Protein AF-A0A544Z919-F1 (afdb_monomer)

Radius of gyration: 14.68 Å; Cα contacts (8 Å, |Δi|>4): 110; chains: 1; bounding box: 42×31×35 Å

Mean predicted aligned error: 10.36 Å

Secondary structure (DSSP, 8-state):
--HHHHHHHHHHTT-HHHHHHHHHH--HHHHHHHHHHHHHHHHHHHHHT-SSHHHHHHHHHHHHHHHHHH---HHHHHHHHT-GGG---S----HHHHHHHHHTSPP------------

Structure (mmCIF, N/CA/C/O backbone):
data_AF-A0A544Z919-F1
#
_entry.id   AF-A0A544Z919-F1
#
loop_
_atom_site.group_PDB
_atom_site.id
_atom_site.type_symbol
_atom_site.label_atom_id
_atom_site.label_alt_id
_atom_site.label_comp_id
_atom_site.label_asym_id
_atom_site.label_entity_id
_atom_site.label_seq_id
_atom_site.pdbx_PDB_ins_code
_atom_site.Cartn_x
_atom_site.Cartn_y
_atom_site.Cartn_z
_atom_site.occupancy
_atom_site.B_iso_or_equiv
_atom_site.auth_seq_id
_atom_site.auth_comp_id
_atom_site.auth_asym_id
_atom_site.auth_atom_id
_atom_site.pdbx_PDB_model_num
ATOM 1 N N . MET A 1 1 ? 12.089 9.682 10.634 1.00 64.50 1 MET A N 1
ATOM 2 C CA . MET A 1 1 ? 11.546 9.802 9.262 1.00 64.50 1 MET A CA 1
ATOM 3 C C . MET A 1 1 ? 10.057 9.494 9.305 1.00 64.50 1 MET A C 1
ATOM 5 O O . MET A 1 1 ? 9.613 8.875 10.260 1.00 64.50 1 MET A O 1
ATOM 9 N N . SER A 1 2 ? 9.272 9.994 8.349 1.00 86.94 2 SER A N 1
ATOM 10 C CA . SER A 1 2 ? 7.827 9.726 8.304 1.00 86.94 2 SER A CA 1
ATOM 11 C C . SER A 1 2 ? 7.570 8.292 7.809 1.00 86.94 2 SER A C 1
ATOM 13 O O . SER A 1 2 ? 8.170 7.927 6.795 1.00 86.94 2 SER A O 1
ATOM 15 N N . PRO A 1 3 ? 6.661 7.508 8.428 1.00 85.44 3 PRO A N 1
ATOM 16 C CA . PRO A 1 3 ? 6.274 6.175 7.945 1.00 85.44 3 PRO A CA 1
ATOM 17 C C . PRO A 1 3 ? 5.875 6.161 6.465 1.00 85.44 3 PRO A C 1
ATOM 19 O O . PRO A 1 3 ? 6.191 5.233 5.723 1.00 85.44 3 PRO A O 1
ATOM 22 N N . TRP A 1 4 ? 5.229 7.239 6.016 1.00 88.12 4 TRP A N 1
ATOM 23 C CA . TRP A 1 4 ? 4.887 7.441 4.613 1.00 88.12 4 TRP A CA 1
ATOM 24 C C . TRP A 1 4 ? 6.123 7.559 3.713 1.00 88.12 4 TRP A C 1
ATOM 26 O O . TRP A 1 4 ? 6.164 6.944 2.655 1.00 88.12 4 TRP A O 1
ATOM 36 N N . ALA A 1 5 ? 7.144 8.312 4.130 1.00 88.00 5 ALA A N 1
ATOM 37 C CA . ALA A 1 5 ? 8.349 8.521 3.326 1.00 88.00 5 ALA A CA 1
ATOM 38 C C . ALA A 1 5 ? 9.145 7.219 3.132 1.00 88.00 5 ALA A C 1
ATOM 40 O O . ALA A 1 5 ? 9.692 6.985 2.056 1.00 88.00 5 ALA A O 1
ATOM 41 N N . GLU A 1 6 ? 9.172 6.351 4.145 1.00 87.88 6 GLU A N 1
ATOM 42 C CA . GLU A 1 6 ? 9.826 5.040 4.059 1.00 87.88 6 GLU A CA 1
ATOM 43 C C . GLU A 1 6 ? 9.087 4.091 3.111 1.00 87.88 6 GLU A C 1
ATOM 45 O O . GLU A 1 6 ? 9.707 3.476 2.243 1.00 87.88 6 GLU A O 1
ATOM 50 N N . VAL A 1 7 ? 7.756 4.022 3.219 1.00 87.12 7 VAL A N 1
ATOM 51 C CA . VAL A 1 7 ? 6.926 3.226 2.301 1.00 87.12 7 VAL A CA 1
ATOM 52 C C . VAL A 1 7 ? 7.015 3.764 0.874 1.00 87.12 7 VAL A C 1
ATOM 54 O O . VAL A 1 7 ? 7.187 2.985 -0.061 1.00 87.12 7 VAL A O 1
ATOM 57 N N . LEU A 1 8 ? 6.974 5.084 0.693 1.00 87.25 8 LEU A N 1
ATOM 58 C CA . LEU A 1 8 ? 7.108 5.725 -0.613 1.00 87.25 8 LEU A CA 1
ATOM 59 C C . LEU A 1 8 ? 8.455 5.400 -1.270 1.00 87.25 8 LEU A C 1
ATOM 61 O O . LEU A 1 8 ? 8.488 5.067 -2.452 1.00 87.25 8 LEU A O 1
ATOM 65 N N . GLY A 1 9 ? 9.552 5.433 -0.507 1.00 87.06 9 GLY A N 1
ATOM 66 C CA . GLY A 1 9 ? 10.872 5.045 -1.007 1.00 87.06 9 GLY A CA 1
ATOM 67 C C . GLY A 1 9 ? 10.914 3.594 -1.494 1.00 87.06 9 GLY A C 1
ATOM 68 O O . GLY A 1 9 ? 11.510 3.309 -2.530 1.00 87.06 9 GLY A O 1
ATOM 69 N N . ARG A 1 10 ? 10.226 2.676 -0.803 1.00 87.00 10 ARG A N 1
ATOM 70 C CA . ARG A 1 10 ? 10.135 1.261 -1.210 1.00 87.00 10 ARG A CA 1
ATOM 71 C C . ARG A 1 10 ? 9.232 1.045 -2.419 1.00 87.00 10 ARG A C 1
ATOM 73 O O . ARG A 1 10 ? 9.572 0.236 -3.279 1.00 87.00 10 ARG A O 1
ATOM 80 N N . ILE A 1 11 ? 8.141 1.802 -2.528 1.00 85.88 11 ILE A N 1
ATOM 81 C CA . ILE A 1 11 ? 7.282 1.800 -3.719 1.00 85.88 11 ILE A CA 1
ATOM 82 C C . ILE A 1 11 ? 8.078 2.259 -4.945 1.00 85.88 11 ILE A C 1
ATOM 84 O O . ILE A 1 11 ? 8.094 1.558 -5.953 1.00 85.88 11 ILE A O 1
ATOM 88 N N . GLN A 1 12 ? 8.811 3.370 -4.833 1.00 85.94 12 GLN A N 1
ATOM 89 C CA . GLN A 1 12 ? 9.651 3.899 -5.914 1.00 85.94 12 GLN A CA 1
ATOM 90 C C . GLN A 1 12 ? 10.818 2.964 -6.264 1.00 85.94 12 GLN A C 1
ATOM 92 O O . GLN A 1 12 ? 11.187 2.841 -7.430 1.00 85.94 12 GLN A O 1
ATOM 97 N N . ALA A 1 13 ? 11.366 2.257 -5.272 1.00 85.94 13 ALA A N 1
ATOM 98 C CA . ALA A 1 13 ? 12.367 1.210 -5.474 1.00 85.94 13 ALA A CA 1
ATOM 99 C C . ALA A 1 13 ? 11.788 -0.104 -6.034 1.00 85.94 13 ALA A C 1
ATOM 101 O O . ALA A 1 13 ? 12.552 -1.029 -6.299 1.00 85.94 13 ALA A O 1
ATOM 102 N N . ARG A 1 14 ? 10.461 -0.195 -6.227 1.00 84.62 14 ARG A N 1
ATOM 103 C CA . ARG A 1 14 ? 9.743 -1.387 -6.722 1.00 84.62 14 ARG A CA 1
ATOM 104 C C . ARG A 1 14 ? 9.892 -2.603 -5.793 1.00 84.62 14 ARG A C 1
ATOM 106 O O . ARG A 1 14 ? 9.764 -3.748 -6.218 1.00 84.62 14 ARG A O 1
ATOM 113 N N . ASP A 1 15 ? 10.125 -2.352 -4.506 1.00 83.69 15 ASP A N 1
ATOM 114 C CA . ASP A 1 15 ? 10.391 -3.365 -3.486 1.00 83.69 15 ASP A CA 1
ATOM 115 C C . ASP A 1 15 ? 9.104 -3.745 -2.737 1.00 83.69 15 ASP A C 1
ATOM 117 O O . ASP A 1 15 ? 8.780 -3.222 -1.663 1.00 83.69 15 ASP A O 1
ATOM 121 N N . ALA A 1 16 ? 8.327 -4.656 -3.327 1.00 81.31 16 ALA A N 1
ATOM 122 C CA . ALA A 1 16 ? 7.077 -5.130 -2.733 1.00 81.31 16 ALA A CA 1
ATOM 123 C C . ALA A 1 16 ? 7.296 -5.942 -1.440 1.00 81.31 16 ALA A C 1
ATOM 125 O O . ALA A 1 16 ? 6.483 -5.845 -0.519 1.00 81.31 16 ALA A O 1
ATOM 126 N N . ASP A 1 17 ? 8.392 -6.699 -1.342 1.00 79.25 17 ASP A N 1
ATOM 127 C CA . ASP A 1 17 ? 8.735 -7.493 -0.156 1.00 79.25 17 ASP A CA 1
ATOM 128 C C . ASP A 1 17 ? 9.137 -6.610 1.022 1.00 79.25 17 ASP A C 1
ATOM 130 O O . ASP A 1 17 ? 8.641 -6.773 2.140 1.00 79.25 17 ASP A O 1
ATOM 134 N N . GLY A 1 18 ? 10.006 -5.631 0.778 1.00 81.69 18 GLY A N 1
ATOM 135 C CA . GLY A 1 18 ? 10.382 -4.650 1.783 1.00 81.69 18 GLY A CA 1
ATOM 136 C C . GLY A 1 18 ? 9.213 -3.759 2.182 1.00 81.69 18 GLY A C 1
ATOM 137 O O . GLY A 1 18 ? 9.123 -3.393 3.353 1.00 81.69 18 GLY A O 1
ATOM 138 N N . THR A 1 19 ? 8.287 -3.468 1.261 1.00 84.25 19 THR A N 1
ATOM 139 C CA . THR A 1 19 ? 7.024 -2.794 1.595 1.00 84.25 19 THR A CA 1
ATOM 140 C C . THR A 1 19 ? 6.189 -3.656 2.541 1.00 84.25 19 THR A C 1
ATOM 142 O O . THR A 1 19 ? 5.765 -3.150 3.575 1.00 84.25 19 THR A O 1
ATOM 145 N N . ALA A 1 20 ? 6.011 -4.953 2.252 1.00 82.12 20 ALA A N 1
ATOM 146 C CA . ALA A 1 20 ? 5.249 -5.879 3.098 1.00 82.12 20 ALA A CA 1
ATOM 147 C C . ALA A 1 20 ? 5.830 -5.975 4.517 1.00 82.12 20 ALA A C 1
ATOM 149 O O . ALA A 1 20 ? 5.105 -5.820 5.499 1.00 82.12 20 ALA A O 1
ATOM 150 N N . ARG A 1 21 ? 7.150 -6.168 4.631 1.00 83.31 21 ARG A N 1
ATOM 151 C CA . ARG A 1 21 ? 7.842 -6.239 5.927 1.00 83.31 21 ARG A CA 1
ATOM 152 C C . ARG A 1 21 ? 7.664 -4.952 6.729 1.00 83.31 21 ARG A C 1
ATOM 154 O O . ARG A 1 21 ? 7.341 -5.008 7.913 1.00 83.31 21 ARG A O 1
ATOM 161 N N . LEU A 1 22 ? 7.806 -3.800 6.075 1.00 85.19 22 LEU A N 1
ATOM 162 C CA . LEU A 1 22 ? 7.672 -2.504 6.730 1.00 85.19 22 LEU A CA 1
ATOM 163 C C . LEU A 1 22 ? 6.245 -2.283 7.248 1.00 85.19 22 LEU A C 1
ATOM 165 O O . LEU A 1 22 ? 6.058 -1.990 8.425 1.00 85.19 22 LEU A O 1
ATOM 169 N N . VAL A 1 23 ? 5.221 -2.501 6.416 1.00 83.25 23 VAL A N 1
ATOM 170 C CA . VAL A 1 23 ? 3.821 -2.271 6.823 1.00 83.25 23 VAL A CA 1
ATOM 171 C C . VAL A 1 23 ? 3.338 -3.232 7.913 1.00 83.25 23 VAL A C 1
ATOM 173 O O . VAL A 1 23 ? 2.470 -2.855 8.702 1.00 83.25 23 VAL A O 1
ATOM 176 N N . THR A 1 24 ? 3.916 -4.437 8.011 1.00 81.00 24 THR A N 1
ATOM 177 C CA . THR A 1 24 ? 3.633 -5.367 9.121 1.00 81.00 24 THR A CA 1
ATOM 178 C C . THR A 1 24 ? 4.219 -4.919 10.460 1.00 81.00 24 THR A C 1
ATOM 180 O O . THR A 1 24 ? 3.683 -5.284 11.501 1.00 81.00 24 THR A O 1
ATOM 183 N N . GLN A 1 25 ? 5.281 -4.111 10.447 1.00 85.12 25 GLN A N 1
ATOM 184 C CA . GLN A 1 25 ? 5.945 -3.610 11.656 1.00 85.12 25 GLN A CA 1
ATOM 185 C C . GLN A 1 25 ? 5.377 -2.271 12.143 1.00 85.12 25 GLN A C 1
ATOM 187 O O . GLN A 1 25 ? 5.652 -1.860 13.268 1.00 85.12 25 GLN A O 1
ATOM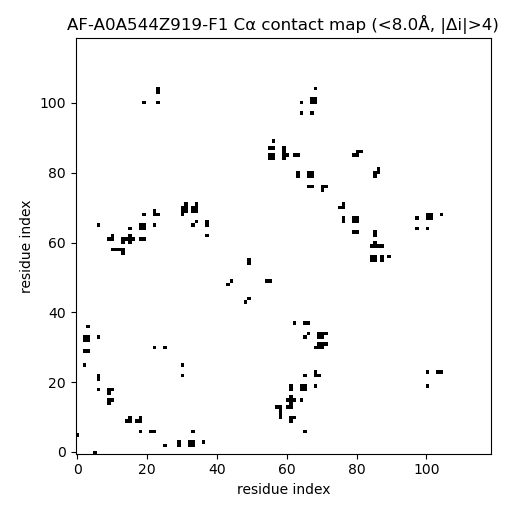 192 N N . LEU A 1 26 ? 4.578 -1.588 11.317 1.00 84.25 26 LEU A N 1
ATOM 193 C CA . LEU A 1 26 ? 3.970 -0.313 11.682 1.00 84.25 26 LEU A CA 1
ATOM 194 C C . LEU A 1 26 ? 2.874 -0.474 12.735 1.00 84.25 26 LEU A C 1
ATOM 196 O O . LEU A 1 26 ? 2.141 -1.464 12.784 1.00 84.25 26 LEU A O 1
ATOM 200 N N . ASP A 1 27 ? 2.712 0.560 13.549 1.00 82.75 27 ASP A N 1
ATOM 201 C CA . ASP A 1 27 ? 1.594 0.685 14.471 1.00 82.75 27 ASP A CA 1
ATOM 202 C C . ASP A 1 27 ? 0.315 1.161 13.748 1.00 82.75 27 ASP A C 1
ATOM 204 O O . ASP A 1 27 ? 0.266 1.384 12.532 1.00 82.75 27 ASP A O 1
ATOM 208 N N . ALA A 1 28 ? -0.783 1.284 14.497 1.00 81.00 28 ALA A N 1
ATOM 209 C CA . ALA A 1 28 ? -2.055 1.725 13.929 1.00 81.00 28 ALA A CA 1
ATOM 210 C C . ALA A 1 28 ? -2.002 3.170 13.396 1.00 81.00 28 ALA A C 1
ATOM 212 O O . ALA A 1 28 ? -2.699 3.480 12.427 1.00 81.00 28 ALA A O 1
ATOM 213 N N . ALA A 1 29 ? -1.185 4.037 14.002 1.00 83.44 29 ALA A N 1
ATOM 214 C CA . ALA A 1 29 ? -1.029 5.427 13.586 1.00 83.44 29 ALA A CA 1
ATOM 215 C C . ALA A 1 29 ? -0.292 5.525 12.242 1.00 83.44 29 ALA A C 1
ATOM 217 O O . ALA A 1 29 ? -0.798 6.159 11.313 1.00 83.44 29 ALA A O 1
ATOM 218 N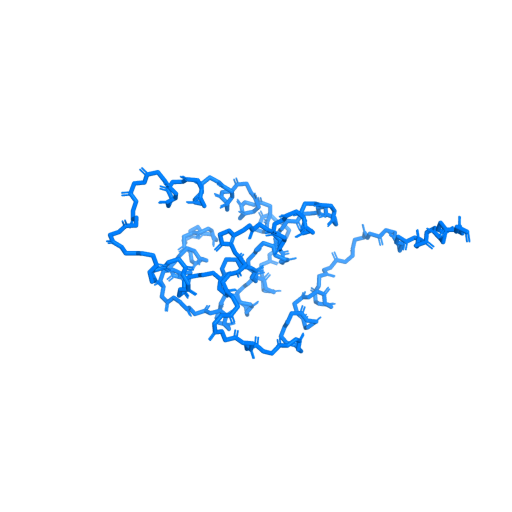 N . GLY A 1 30 ? 0.826 4.813 12.091 1.00 82.56 30 GLY A N 1
ATOM 219 C CA . GLY A 1 30 ? 1.595 4.735 10.852 1.00 82.56 30 GLY A CA 1
ATOM 220 C C . GLY A 1 30 ? 0.786 4.138 9.702 1.00 82.56 30 GLY A C 1
ATOM 221 O O . GLY A 1 30 ? 0.785 4.683 8.598 1.00 82.56 30 GLY A O 1
ATOM 222 N N . ARG A 1 31 ? 0.001 3.080 9.959 1.00 84.25 31 ARG A N 1
ATOM 223 C CA . ARG A 1 31 ? -0.911 2.516 8.947 1.00 84.25 31 ARG A CA 1
ATOM 224 C C . ARG A 1 31 ? -1.979 3.511 8.493 1.00 84.25 31 ARG A C 1
ATOM 226 O O . ARG A 1 31 ? -2.230 3.614 7.295 1.00 84.25 31 ARG A O 1
ATOM 233 N N . ARG A 1 32 ? -2.592 4.258 9.420 1.00 84.12 32 ARG A N 1
ATOM 234 C CA . ARG A 1 32 ? -3.589 5.291 9.079 1.00 84.12 32 ARG A CA 1
ATOM 235 C C . ARG A 1 32 ? -2.981 6.418 8.261 1.00 84.12 32 ARG A C 1
ATOM 237 O O . ARG A 1 32 ? -3.602 6.863 7.305 1.00 84.12 32 ARG A O 1
ATOM 244 N N . GLN A 1 33 ? -1.771 6.844 8.609 1.00 88.06 33 GLN A N 1
ATOM 245 C CA . GLN A 1 33 ? -1.066 7.866 7.850 1.00 88.06 33 GLN A CA 1
ATOM 246 C C . GLN A 1 33 ? -0.843 7.419 6.399 1.00 88.06 33 GLN A C 1
ATOM 248 O O . GLN A 1 33 ? -1.168 8.156 5.474 1.00 88.06 33 GLN A O 1
ATOM 253 N N . ILE A 1 34 ? -0.373 6.186 6.189 1.00 87.50 34 ILE A N 1
ATOM 254 C CA . ILE A 1 34 ? -0.209 5.633 4.839 1.00 87.50 34 ILE A CA 1
ATOM 255 C C . ILE A 1 34 ? -1.553 5.561 4.115 1.00 87.50 34 ILE A C 1
ATOM 257 O O . ILE A 1 34 ? -1.636 5.965 2.963 1.00 87.50 34 ILE A O 1
ATOM 261 N N . ALA A 1 35 ? -2.613 5.096 4.780 1.00 86.94 35 ALA A N 1
ATOM 262 C CA . ALA A 1 35 ? -3.943 4.994 4.181 1.00 86.94 35 ALA A CA 1
ATOM 263 C C . ALA A 1 35 ? -4.482 6.338 3.657 1.00 86.94 35 ALA A C 1
ATOM 265 O O . ALA A 1 35 ? -5.201 6.350 2.660 1.00 86.94 35 ALA A O 1
ATOM 266 N N . THR A 1 36 ? -4.127 7.450 4.306 1.00 89.00 36 THR A N 1
ATOM 267 C CA . THR A 1 36 ? -4.500 8.807 3.881 1.00 89.00 36 THR A CA 1
ATOM 268 C C . THR A 1 36 ? -3.714 9.266 2.651 1.00 89.00 36 THR A C 1
ATOM 270 O O . THR A 1 36 ? -4.293 9.841 1.732 1.00 89.00 36 THR A O 1
ATOM 273 N N . GLU A 1 37 ? -2.409 8.999 2.609 1.00 88.81 37 GLU A N 1
ATOM 274 C CA . GLU A 1 37 ? -1.506 9.515 1.568 1.00 88.81 37 GLU A CA 1
ATOM 275 C C . GLU A 1 37 ? -1.513 8.666 0.281 1.00 88.81 37 GLU A C 1
ATOM 277 O O . GLU A 1 37 ? -1.386 9.184 -0.833 1.00 88.81 37 GLU A O 1
ATOM 282 N N . LEU A 1 38 ? -1.709 7.350 0.416 1.00 88.31 38 LEU A N 1
ATOM 283 C CA . LEU A 1 38 ? -1.600 6.371 -0.671 1.00 88.31 38 LEU A CA 1
ATOM 284 C C . LEU A 1 38 ? -2.505 6.684 -1.885 1.00 88.31 38 LEU A C 1
ATOM 286 O O . LEU A 1 38 ? -2.011 6.627 -3.018 1.00 88.31 38 LEU A O 1
ATO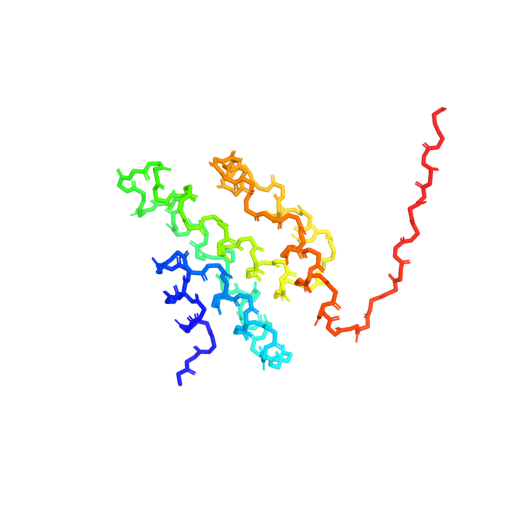M 290 N N . PRO A 1 39 ? -3.795 7.053 -1.719 1.00 85.88 39 PRO A N 1
ATOM 291 C CA . PRO A 1 39 ? -4.655 7.388 -2.854 1.00 85.88 39 PRO A CA 1
ATOM 292 C C . PRO A 1 39 ? -4.233 8.683 -3.555 1.00 85.88 39 PRO A C 1
ATOM 294 O O . PRO A 1 39 ? -4.317 8.777 -4.782 1.00 85.88 39 PRO A O 1
ATOM 297 N N . GLY A 1 40 ? -3.748 9.665 -2.787 1.00 88.00 40 GLY A N 1
ATOM 298 C CA . GLY A 1 40 ? -3.231 10.926 -3.316 1.00 88.00 40 GLY A CA 1
ATOM 299 C C . GLY A 1 40 ? -2.005 10.700 -4.194 1.00 88.00 40 GLY A C 1
ATOM 300 O O . GLY A 1 40 ? -1.937 11.225 -5.306 1.00 88.00 40 GLY A O 1
ATOM 301 N N . TYR A 1 41 ? -1.089 9.837 -3.752 1.00 86.12 41 TYR A N 1
ATOM 302 C CA . TYR A 1 41 ? 0.083 9.460 -4.536 1.00 86.12 41 TYR A CA 1
ATOM 303 C C . TYR A 1 41 ? -0.279 8.742 -5.840 1.00 86.12 41 TYR A C 1
ATOM 305 O O . TYR A 1 41 ? 0.210 9.124 -6.904 1.00 86.12 41 TYR A O 1
ATOM 313 N N . LEU A 1 42 ? -1.203 7.773 -5.801 1.00 84.69 42 LEU A N 1
ATOM 314 C CA . LEU A 1 42 ? -1.697 7.117 -7.018 1.00 84.69 42 LEU A CA 1
ATOM 315 C C . LEU A 1 42 ? -2.288 8.137 -8.004 1.00 84.69 42 LEU A C 1
ATOM 317 O O . LEU A 1 42 ? -2.065 8.046 -9.212 1.00 84.69 42 LEU A O 1
ATOM 321 N N . GLN A 1 43 ? -3.020 9.138 -7.510 1.00 83.75 43 GLN A N 1
ATOM 322 C CA . GLN A 1 43 ? -3.586 10.183 -8.359 1.00 83.75 43 GLN A CA 1
ATOM 323 C C . GLN A 1 43 ? -2.528 11.143 -8.924 1.00 83.75 43 GLN A C 1
ATOM 325 O O . GLN A 1 43 ? -2.642 11.545 -10.083 1.00 83.75 43 GLN A O 1
ATOM 330 N N . GLN A 1 44 ? -1.495 11.486 -8.153 1.00 81.88 44 GLN A N 1
ATOM 331 C CA . GLN A 1 44 ? -0.359 12.280 -8.633 1.00 81.88 44 GLN A CA 1
ATOM 332 C C . GLN A 1 44 ? 0.413 11.548 -9.726 1.00 81.88 44 GLN A C 1
ATOM 334 O O . GLN A 1 44 ? 0.682 12.134 -10.776 1.00 81.88 44 GLN A O 1
ATOM 339 N N . LEU A 1 45 ? 0.688 10.256 -9.522 1.00 76.94 45 LEU A N 1
ATOM 340 C CA . LEU A 1 45 ? 1.305 9.411 -10.537 1.00 76.94 45 LEU A CA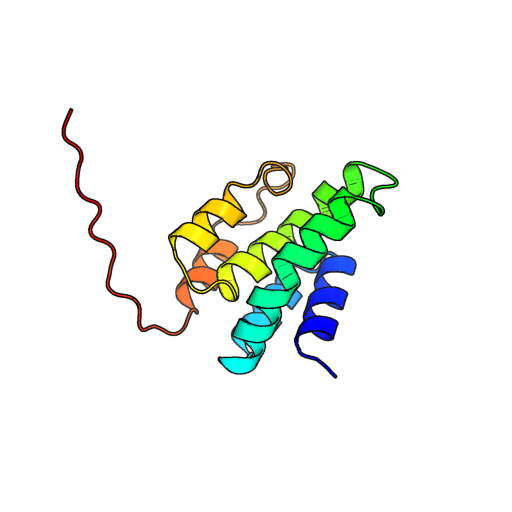 1
A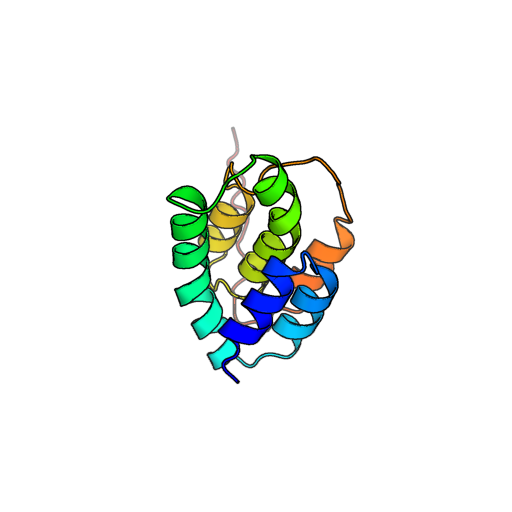TOM 341 C C . LEU A 1 45 ? 0.499 9.491 -11.835 1.00 76.94 45 LEU A C 1
ATOM 343 O O . LEU A 1 45 ? 1.038 9.908 -12.857 1.00 76.94 45 LEU A O 1
ATOM 347 N N . ARG A 1 46 ? -0.817 9.221 -11.778 1.00 75.31 46 ARG A N 1
ATOM 348 C CA . ARG A 1 46 ? -1.758 9.320 -12.918 1.00 75.31 46 ARG A CA 1
ATOM 349 C C . ARG A 1 46 ? -1.734 10.658 -13.657 1.00 75.31 46 ARG A C 1
ATOM 351 O O . ARG A 1 46 ? -2.036 10.665 -14.845 1.00 75.31 46 ARG A O 1
ATOM 358 N N . ARG A 1 47 ? -1.429 11.767 -12.981 1.00 75.12 47 ARG A N 1
ATOM 359 C CA . ARG A 1 47 ? -1.532 13.120 -13.549 1.00 75.12 47 ARG A CA 1
ATOM 360 C C . ARG A 1 47 ? -0.237 13.681 -14.121 1.00 75.12 47 ARG A C 1
ATOM 362 O O . ARG A 1 47 ? -0.333 14.589 -14.936 1.00 75.12 47 ARG A O 1
ATOM 369 N N . GLY A 1 48 ? 0.937 13.211 -13.703 1.00 63.47 48 GLY A N 1
ATOM 370 C CA . GLY A 1 48 ? 2.157 13.956 -14.033 1.00 63.47 48 GLY A CA 1
ATOM 371 C C . GLY A 1 48 ? 3.476 13.202 -14.054 1.00 63.47 48 GLY A C 1
ATOM 372 O O . GLY A 1 48 ? 4.487 13.851 -14.289 1.00 63.47 48 GLY A O 1
ATOM 373 N N . ARG A 1 49 ? 3.516 11.885 -13.803 1.00 54.75 49 ARG A N 1
ATOM 374 C CA . ARG A 1 49 ? 4.806 11.183 -13.639 1.00 54.75 49 ARG A CA 1
ATOM 375 C C . ARG A 1 49 ? 5.048 9.976 -14.543 1.00 54.75 49 ARG A C 1
ATOM 377 O O . ARG A 1 49 ? 6.134 9.414 -14.495 1.00 54.75 49 ARG A O 1
ATOM 384 N N . TRP A 1 50 ? 4.080 9.565 -15.358 1.00 62.19 50 TRP A N 1
ATOM 385 C CA . TRP A 1 50 ? 4.293 8.462 -16.297 1.00 62.19 50 TRP A CA 1
ATOM 386 C C . TRP A 1 50 ? 5.017 8.969 -17.545 1.00 62.19 50 TRP A C 1
ATOM 388 O O . TRP A 1 50 ? 4.369 9.377 -18.505 1.00 62.19 50 TRP A O 1
ATOM 398 N N . GLU A 1 51 ? 6.348 8.912 -17.563 1.00 53.47 51 GLU A N 1
ATOM 399 C CA . GLU A 1 51 ? 7.090 8.991 -18.831 1.00 53.47 51 GLU A CA 1
ATOM 400 C C . GLU A 1 51 ? 6.849 7.720 -19.673 1.00 53.47 51 GLU A C 1
ATOM 402 O O . GLU A 1 51 ? 6.887 7.765 -20.902 1.00 53.47 51 GLU A O 1
ATOM 407 N N . SER A 1 52 ? 6.505 6.589 -19.032 1.00 57.75 52 SER A N 1
ATOM 408 C CA . SER A 1 52 ? 6.125 5.344 -19.706 1.00 57.75 52 SER A CA 1
ATOM 409 C C . SER A 1 52 ? 5.055 4.536 -18.946 1.00 57.75 52 SER A C 1
ATOM 411 O O . SER A 1 52 ? 5.135 4.388 -17.726 1.00 57.75 52 SER A O 1
ATOM 413 N N . PRO A 1 53 ? 4.106 3.870 -19.642 1.00 59.22 53 PRO A N 1
ATOM 414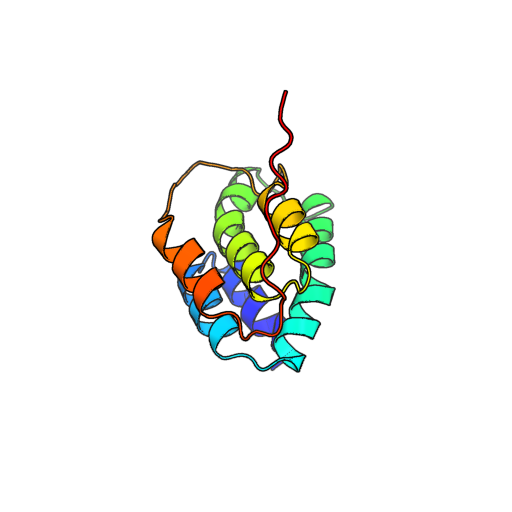 C CA . PRO A 1 53 ? 3.204 2.869 -19.048 1.00 59.22 53 PRO A CA 1
ATOM 415 C C . PRO A 1 53 ? 3.914 1.708 -18.316 1.00 59.22 53 PRO A C 1
ATOM 417 O O . PRO A 1 53 ? 3.289 0.968 -17.548 1.00 59.22 53 PRO A O 1
ATOM 420 N N . ARG A 1 54 ? 5.222 1.516 -18.551 1.00 62.75 54 ARG A N 1
ATOM 421 C CA . ARG A 1 54 ? 6.037 0.499 -17.868 1.00 62.75 54 ARG A CA 1
ATOM 422 C C . ARG A 1 54 ? 6.286 0.816 -16.396 1.00 62.75 54 ARG A C 1
ATOM 424 O O . ARG A 1 54 ? 6.355 -0.124 -15.609 1.00 62.75 54 ARG A O 1
ATOM 431 N N . ASP A 1 55 ? 6.349 2.087 -16.010 1.00 66.25 55 ASP A N 1
ATOM 432 C CA . ASP A 1 55 ? 6.609 2.452 -14.614 1.00 66.25 55 ASP A CA 1
ATOM 433 C C . ASP A 1 55 ? 5.424 2.064 -13.716 1.00 66.25 55 ASP A C 1
ATOM 435 O O . ASP A 1 55 ? 5.616 1.612 -12.589 1.00 66.25 55 ASP A O 1
ATOM 439 N N . LEU A 1 56 ? 4.195 2.104 -14.253 1.00 69.94 56 LEU A N 1
ATOM 440 C CA . LEU A 1 56 ? 2.972 1.746 -13.510 1.00 69.94 56 LEU A CA 1
ATOM 441 C C . LEU A 1 56 ? 2.956 0.268 -13.220 1.00 69.94 56 LEU A C 1
ATOM 443 O O . LEU A 1 56 ? 2.643 -0.177 -12.122 1.00 69.94 56 LEU A O 1
ATOM 447 N N . THR A 1 57 ? 3.348 -0.480 -14.238 1.00 70.56 57 THR A N 1
ATOM 448 C CA . THR A 1 57 ? 3.461 -1.924 -14.169 1.00 70.56 57 THR A CA 1
ATOM 449 C C . THR A 1 57 ? 4.477 -2.344 -13.107 1.00 70.56 57 THR A C 1
ATOM 451 O O . THR A 1 57 ? 4.258 -3.340 -12.424 1.00 70.56 57 THR A O 1
ATOM 454 N N . ALA A 1 58 ? 5.563 -1.581 -12.954 1.00 75.94 58 ALA A N 1
ATOM 455 C CA . ALA A 1 58 ? 6.660 -1.908 -12.053 1.00 75.94 58 ALA A CA 1
ATOM 456 C C . ALA A 1 58 ? 6.388 -1.518 -10.588 1.00 75.94 58 ALA A C 1
ATOM 458 O O . ALA A 1 58 ? 6.774 -2.258 -9.688 1.00 75.94 58 ALA A O 1
ATOM 459 N N . GLU A 1 59 ? 5.709 -0.396 -10.333 1.00 81.25 59 GLU A N 1
ATOM 460 C CA . GLU A 1 59 ? 5.370 0.052 -8.969 1.00 81.25 59 GLU A CA 1
ATOM 461 C C . GLU A 1 59 ? 4.064 -0.572 -8.434 1.00 81.25 59 GLU A C 1
ATOM 463 O O . GLU A 1 59 ? 3.844 -0.636 -7.219 1.00 81.25 59 GLU A O 1
ATOM 468 N N . ALA A 1 60 ? 3.199 -1.084 -9.321 1.00 81.31 60 ALA A N 1
ATOM 469 C CA . ALA A 1 60 ? 1.907 -1.672 -8.961 1.00 81.31 60 ALA A CA 1
ATOM 470 C C . ALA A 1 60 ? 1.975 -2.768 -7.875 1.00 81.31 60 ALA A C 1
ATOM 472 O O . ALA A 1 60 ? 1.114 -2.753 -6.993 1.00 81.31 60 ALA A O 1
ATOM 473 N N . PRO A 1 61 ? 2.943 -3.710 -7.864 1.00 82.56 61 PRO A N 1
ATOM 474 C CA . PRO A 1 61 ? 3.035 -4.718 -6.806 1.00 82.56 61 PRO A CA 1
ATOM 475 C C . PRO A 1 61 ? 3.210 -4.111 -5.406 1.00 82.56 61 PRO A C 1
ATOM 477 O O . PRO A 1 61 ? 2.487 -4.487 -4.483 1.00 82.56 61 PRO A O 1
ATOM 480 N N . ALA A 1 62 ? 4.100 -3.127 -5.253 1.00 84.62 62 ALA A N 1
ATOM 481 C CA . ALA A 1 62 ? 4.328 -2.457 -3.973 1.00 84.62 62 ALA A CA 1
ATOM 482 C C . ALA A 1 62 ? 3.111 -1.614 -3.545 1.00 84.62 62 ALA A C 1
ATOM 484 O O . ALA A 1 62 ? 2.697 -1.664 -2.385 1.00 84.62 62 ALA A O 1
ATOM 485 N N . LEU A 1 63 ? 2.462 -0.921 -4.492 1.00 85.69 63 LEU A N 1
ATOM 486 C CA . LEU A 1 63 ? 1.221 -0.174 -4.243 1.00 85.69 63 LEU A CA 1
ATOM 487 C C . LEU A 1 63 ? 0.061 -1.076 -3.796 1.00 85.69 63 LEU A C 1
ATOM 489 O O . LEU A 1 63 ? -0.715 -0.697 -2.915 1.00 85.69 63 LEU A O 1
ATOM 493 N N . ARG A 1 64 ? -0.070 -2.281 -4.366 1.00 85.00 64 ARG A N 1
ATOM 494 C CA . ARG A 1 64 ? -1.080 -3.266 -3.939 1.00 85.00 64 ARG A CA 1
ATOM 495 C C . ARG A 1 64 ? -0.848 -3.717 -2.502 1.00 85.00 64 ARG A C 1
ATOM 497 O O . ARG A 1 64 ? -1.795 -3.716 -1.722 1.00 85.00 64 ARG A O 1
ATOM 504 N N . VAL A 1 65 ? 0.393 -4.065 -2.155 1.00 86.06 65 VAL A N 1
ATOM 505 C CA . VAL A 1 65 ? 0.769 -4.501 -0.799 1.00 86.06 65 VAL A CA 1
ATOM 506 C C . VAL A 1 65 ? 0.483 -3.405 0.226 1.00 86.06 65 VAL A C 1
ATOM 508 O O . VAL A 1 65 ? -0.174 -3.666 1.233 1.00 86.06 65 VAL A O 1
ATOM 511 N N . ALA A 1 66 ? 0.906 -2.170 -0.052 1.00 87.25 66 ALA A N 1
ATOM 512 C CA . ALA A 1 66 ? 0.669 -1.044 0.844 1.00 87.25 66 ALA A CA 1
ATOM 513 C C . ALA A 1 66 ? -0.834 -0.775 1.047 1.00 87.25 66 ALA A C 1
ATOM 515 O O . ALA A 1 66 ? -1.285 -0.605 2.178 1.00 87.25 66 ALA A O 1
ATOM 516 N N . GLY A 1 67 ? -1.638 -0.812 -0.021 1.00 85.88 67 GLY A N 1
ATOM 517 C CA . GLY A 1 67 ? -3.089 -0.637 0.091 1.00 85.88 67 GLY A CA 1
ATOM 518 C C . GLY A 1 67 ? -3.785 -1.774 0.837 1.00 85.88 67 GLY A C 1
ATOM 519 O O . GLY A 1 67 ? -4.645 -1.515 1.676 1.00 85.88 67 GLY A O 1
ATOM 520 N N . ALA A 1 68 ? -3.389 -3.026 0.596 1.00 86.19 68 ALA A N 1
ATOM 521 C CA . ALA A 1 68 ? -3.950 -4.183 1.292 1.00 86.19 68 ALA A CA 1
ATOM 522 C C . ALA A 1 68 ? -3.655 -4.166 2.802 1.00 86.19 68 ALA A C 1
ATOM 524 O O . ALA A 1 68 ? -4.512 -4.546 3.600 1.00 86.19 68 ALA A O 1
ATOM 525 N N . ALA A 1 69 ? -2.465 -3.704 3.192 1.00 84.62 69 ALA A N 1
ATOM 526 C CA . ALA A 1 69 ? -2.046 -3.654 4.589 1.00 84.62 69 ALA A CA 1
ATOM 527 C C . ALA A 1 69 ? -2.576 -2.427 5.350 1.00 84.62 69 ALA A C 1
ATOM 529 O O . ALA A 1 69 ? -2.897 -2.531 6.537 1.00 84.62 69 ALA A O 1
ATOM 530 N N . CYS A 1 70 ? -2.641 -1.260 4.700 1.00 86.19 70 CYS A N 1
ATOM 531 C CA . CYS A 1 70 ? -2.858 0.015 5.389 1.00 86.19 70 CYS A CA 1
ATOM 532 C C . CYS A 1 70 ? -4.294 0.542 5.302 1.00 86.19 70 CYS A C 1
ATOM 534 O O . CYS A 1 70 ? -4.751 1.169 6.258 1.00 86.19 70 CYS A O 1
ATOM 536 N N . LEU A 1 71 ? -5.031 0.282 4.214 1.00 85.88 71 LEU A N 1
ATOM 537 C CA . LEU A 1 71 ? -6.444 0.679 4.132 1.00 85.88 71 LEU A CA 1
ATOM 538 C C . LEU A 1 71 ? -7.242 -0.059 5.206 1.00 85.88 71 LEU A C 1
ATOM 540 O O . LEU A 1 71 ? -6.898 -1.181 5.555 1.00 85.88 71 LEU A O 1
ATOM 544 N N . THR A 1 72 ? -8.297 0.548 5.752 1.00 79.12 72 THR A N 1
ATOM 545 C CA . THR A 1 72 ? -9.055 0.019 6.906 1.00 79.12 72 THR A CA 1
ATOM 546 C C . THR A 1 72 ? -10.331 -0.729 6.506 1.00 79.12 72 THR A C 1
ATOM 548 O O . THR A 1 72 ? -10.673 -1.731 7.132 1.00 79.12 72 THR A O 1
ATOM 551 N N . GLY A 1 73 ? -11.004 -0.345 5.420 1.00 80.25 73 GLY A N 1
ATOM 552 C CA . GLY A 1 73 ? -12.240 -1.001 4.971 1.00 80.25 73 GLY A CA 1
ATOM 553 C C . GLY A 1 73 ? -12.010 -2.149 3.985 1.00 80.25 73 GLY A C 1
ATOM 554 O O . GLY A 1 73 ? -11.271 -1.989 3.019 1.00 80.25 73 GLY A O 1
ATOM 555 N N . ALA A 1 74 ? -12.710 -3.278 4.149 1.00 76.56 74 ALA A N 1
ATOM 556 C CA . ALA A 1 74 ? -12.675 -4.382 3.177 1.00 76.56 74 ALA A CA 1
ATOM 557 C C . ALA A 1 74 ? -13.115 -3.934 1.770 1.00 76.56 74 ALA A C 1
ATOM 559 O O . ALA A 1 74 ? -12.491 -4.301 0.779 1.00 76.56 74 ALA A O 1
ATOM 560 N N . ALA A 1 75 ? -14.132 -3.071 1.686 1.00 79.38 75 ALA A N 1
ATOM 561 C CA . ALA A 1 75 ? -14.568 -2.470 0.426 1.00 79.38 75 ALA A CA 1
ATOM 562 C C . ALA A 1 75 ? -13.508 -1.533 -0.181 1.00 79.38 75 ALA A C 1
ATOM 564 O O . ALA A 1 75 ? -13.327 -1.529 -1.394 1.00 79.38 75 ALA A O 1
ATOM 565 N N . GLN A 1 76 ? -12.770 -0.781 0.646 1.00 82.38 76 GLN A N 1
ATOM 566 C CA . GLN A 1 76 ? -11.667 0.063 0.168 1.00 82.38 76 GLN A CA 1
ATOM 567 C C . GLN A 1 76 ? -10.510 -0.784 -0.360 1.00 82.38 76 GLN A C 1
ATOM 569 O O . GLN A 1 76 ? -10.000 -0.494 -1.435 1.00 82.38 76 GLN A O 1
ATOM 574 N N . VAL A 1 77 ? -10.139 -1.856 0.346 1.00 84.19 77 VAL A N 1
ATOM 575 C CA . VAL A 1 77 ? -9.110 -2.801 -0.111 1.00 84.19 77 VAL A CA 1
ATOM 576 C C . VAL A 1 77 ? -9.537 -3.470 -1.417 1.00 84.19 77 VAL A C 1
ATOM 578 O O . VAL A 1 77 ? -8.759 -3.500 -2.363 1.00 84.19 77 VAL A O 1
ATOM 581 N N . ALA A 1 78 ? -10.779 -3.952 -1.512 1.00 81.25 78 ALA A N 1
ATOM 582 C CA . ALA A 1 78 ? -11.299 -4.549 -2.740 1.00 81.25 78 ALA A CA 1
ATOM 583 C C . ALA A 1 78 ? -11.293 -3.544 -3.901 1.00 81.25 78 ALA A C 1
ATOM 585 O O . ALA A 1 78 ? -10.793 -3.856 -4.979 1.00 81.25 78 ALA A O 1
ATOM 586 N N . SER A 1 79 ? -11.768 -2.317 -3.665 1.00 85.12 79 SER A N 1
ATOM 587 C CA . SER A 1 79 ? -11.742 -1.241 -4.658 1.00 85.12 79 SER A CA 1
ATOM 588 C C . SER A 1 79 ? -10.313 -0.911 -5.097 1.00 85.12 79 SER A C 1
ATOM 590 O O . SER A 1 79 ? -10.076 -0.725 -6.289 1.00 85.12 79 SER A O 1
ATOM 592 N N . TRP A 1 80 ? -9.361 -0.878 -4.162 1.00 88.19 80 TRP A N 1
ATOM 593 C CA . TRP A 1 80 ? -7.946 -0.632 -4.433 1.00 88.19 80 TRP A CA 1
ATOM 594 C C . TRP A 1 80 ? -7.339 -1.739 -5.293 1.00 88.19 80 TRP A C 1
ATOM 596 O O . TRP A 1 80 ? -6.795 -1.470 -6.359 1.00 88.19 80 TRP A O 1
ATOM 606 N N . LEU A 1 81 ? -7.496 -2.997 -4.881 1.00 82.50 81 LEU A N 1
ATOM 607 C CA . LEU A 1 81 ? -6.973 -4.153 -5.612 1.00 82.50 81 LEU A CA 1
ATOM 608 C C . LEU A 1 81 ? -7.639 -4.328 -6.983 1.00 82.50 81 LEU A C 1
ATOM 610 O O . LEU A 1 81 ? -6.996 -4.794 -7.918 1.00 82.50 81 LEU A O 1
ATOM 614 N N . SER A 1 82 ? -8.901 -3.918 -7.127 1.00 80.69 82 SER A N 1
ATOM 615 C CA . SER A 1 82 ? -9.611 -3.956 -8.409 1.00 80.69 82 SER A CA 1
ATOM 616 C C . SER A 1 82 ? -9.229 -2.829 -9.373 1.00 80.69 82 SER A C 1
ATOM 618 O O . SER A 1 82 ? -9.646 -2.866 -10.532 1.00 80.69 82 SER A O 1
ATOM 620 N N . HIS A 1 83 ? -8.459 -1.830 -8.928 1.00 82.25 83 HIS A N 1
ATOM 621 C CA . HIS A 1 83 ? -8.181 -0.634 -9.713 1.00 82.25 83 HIS A CA 1
ATOM 622 C C . HIS A 1 83 ? -7.410 -0.983 -10.993 1.00 82.25 83 HIS A C 1
ATOM 624 O O . HIS A 1 83 ? -6.358 -1.608 -10.930 1.00 82.25 83 HIS A O 1
ATOM 630 N N . ARG A 1 84 ? -7.899 -0.536 -12.161 1.00 74.31 84 ARG A N 1
ATOM 631 C CA . ARG A 1 84 ? -7.326 -0.842 -13.494 1.00 74.31 84 ARG A CA 1
ATOM 632 C C . ARG A 1 84 ? -5.822 -0.589 -13.607 1.00 74.31 84 ARG A C 1
ATOM 634 O O . ARG A 1 84 ? -5.097 -1.373 -14.206 1.00 74.31 84 ARG A O 1
ATOM 641 N N . ASP A 1 85 ? -5.354 0.486 -12.987 1.00 74.38 85 ASP A N 1
ATOM 642 C CA . ASP A 1 85 ? -3.943 0.873 -13.029 1.00 74.38 85 ASP A CA 1
ATOM 643 C C . ASP A 1 85 ? -3.081 -0.064 -12.159 1.00 74.38 85 ASP A C 1
ATOM 645 O O . ASP A 1 85 ? -1.913 -0.303 -12.435 1.00 74.38 85 ASP A O 1
ATOM 649 N N . LEU A 1 86 ? -3.703 -0.685 -11.156 1.00 73.06 86 LEU A N 1
ATOM 650 C CA . LEU A 1 86 ? -3.151 -1.756 -10.336 1.00 73.06 86 LEU A CA 1
ATOM 651 C C . LEU A 1 86 ? -3.611 -3.127 -10.840 1.00 73.06 86 LEU A C 1
ATOM 653 O O . LEU A 1 86 ? -3.551 -4.095 -10.101 1.00 73.06 86 LEU A O 1
ATOM 657 N N . GLN A 1 87 ? -4.084 -3.263 -12.076 1.00 68.06 87 GLN A 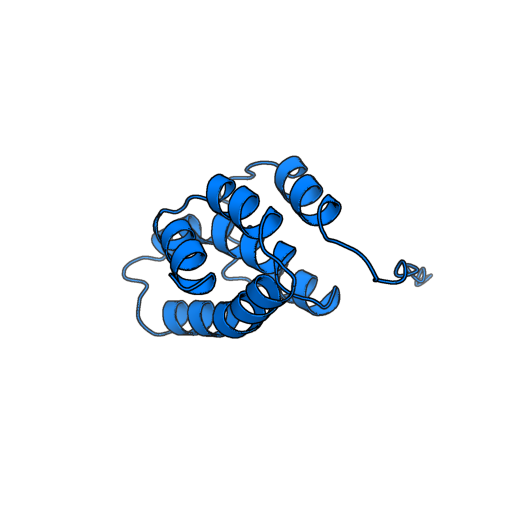N 1
ATOM 658 C CA . GLN A 1 87 ? -4.437 -4.548 -12.689 1.00 68.06 87 GLN A CA 1
ATOM 659 C C . GLN A 1 87 ? -3.430 -4.924 -13.772 1.00 68.06 87 GLN A C 1
ATOM 661 O O . GLN A 1 87 ? -3.735 -5.706 -14.659 1.00 68.06 87 GLN A O 1
ATOM 666 N N . VAL A 1 88 ? -2.204 -4.398 -13.747 1.00 58.69 88 VAL A N 1
ATOM 667 C CA . VAL A 1 88 ? -1.196 -4.894 -14.685 1.00 58.69 88 VAL A CA 1
ATOM 668 C C . VAL A 1 88 ? -0.709 -6.264 -14.196 1.00 58.69 88 VAL A C 1
ATOM 670 O O . VAL A 1 88 ? 0.088 -6.362 -13.263 1.00 58.69 88 VAL A O 1
ATOM 673 N N . TRP A 1 89 ? -1.268 -7.325 -14.784 1.00 51.72 89 TRP A N 1
ATOM 674 C CA . TRP A 1 89 ? -1.014 -8.748 -14.507 1.00 51.72 89 TRP A CA 1
ATOM 675 C C . TRP A 1 89 ? 0.233 -9.268 -15.238 1.00 51.72 89 TRP A C 1
ATOM 677 O O . TRP A 1 89 ? 0.196 -10.335 -15.845 1.00 51.72 89 TRP A O 1
ATOM 687 N N . ARG A 1 90 ? 1.336 -8.506 -15.259 1.00 45.09 90 ARG A N 1
ATOM 688 C CA . ARG A 1 90 ? 2.543 -8.942 -15.990 1.00 45.09 90 ARG A CA 1
ATOM 689 C C . ARG A 1 90 ? 3.555 -9.732 -15.154 1.00 45.09 90 ARG A C 1
ATOM 691 O O . ARG A 1 90 ? 4.547 -10.182 -15.704 1.00 45.09 90 ARG A O 1
ATOM 698 N N . SER A 1 91 ? 3.272 -9.960 -13.875 1.00 44.41 91 SER A N 1
ATOM 699 C CA . SER A 1 91 ? 3.913 -11.017 -13.094 1.00 44.41 91 SER A CA 1
ATOM 700 C C . SER A 1 91 ? 2.983 -11.377 -11.945 1.00 44.41 91 SER A C 1
ATOM 702 O O . SER A 1 91 ? 2.686 -10.545 -11.087 1.00 44.41 91 SER A O 1
ATOM 704 N N . LEU A 1 92 ? 2.448 -12.592 -11.975 1.00 44.44 92 LEU A N 1
ATOM 705 C CA . LEU A 1 92 ? 1.855 -13.232 -10.810 1.00 44.44 92 LEU A CA 1
ATOM 706 C C . LEU A 1 92 ? 3.001 -13.576 -9.852 1.00 44.44 92 LEU A C 1
ATOM 708 O O . LEU A 1 92 ? 3.402 -14.729 -9.764 1.00 44.44 92 LEU A O 1
ATOM 712 N N . ASP A 1 93 ? 3.543 -12.575 -9.160 1.00 50.34 93 ASP A N 1
ATOM 713 C CA . ASP A 1 93 ? 4.350 -12.825 -7.970 1.00 50.34 93 ASP A CA 1
ATOM 714 C C . ASP A 1 93 ? 3.402 -13.007 -6.783 1.00 50.34 93 ASP A C 1
ATOM 716 O O . ASP A 1 93 ? 2.961 -12.069 -6.117 1.00 50.34 93 ASP A O 1
ATOM 720 N N . ASP A 1 94 ? 3.071 -14.284 -6.636 1.00 58.00 94 ASP A N 1
ATOM 721 C CA . ASP A 1 94 ? 2.709 -15.028 -5.441 1.00 58.00 94 ASP A CA 1
ATOM 722 C C . ASP A 1 94 ? 1.404 -14.652 -4.696 1.00 58.00 94 ASP A C 1
ATOM 724 O O . ASP A 1 94 ? 1.387 -13.745 -3.850 1.00 58.00 94 ASP A O 1
ATOM 728 N N . PRO A 1 95 ? 0.287 -15.376 -4.931 1.00 59.72 95 PRO A N 1
ATOM 729 C CA . PRO A 1 95 ? -0.903 -15.266 -4.086 1.00 59.72 95 PRO A CA 1
ATOM 730 C C . PRO A 1 95 ? -0.597 -15.516 -2.600 1.00 59.72 95 PRO A C 1
ATOM 732 O O . PRO A 1 95 ? -1.275 -14.924 -1.754 1.00 59.72 95 PRO A O 1
ATOM 735 N N . ASP A 1 96 ? 0.445 -16.284 -2.259 1.00 61.16 96 ASP A N 1
ATOM 736 C CA . ASP A 1 96 ? 0.836 -16.519 -0.868 1.00 61.16 96 ASP A CA 1
ATOM 737 C C . ASP A 1 96 ? 1.346 -15.244 -0.188 1.00 61.16 96 ASP A C 1
ATOM 739 O O . ASP A 1 96 ? 1.072 -15.026 0.995 1.00 61.16 96 ASP A O 1
ATOM 743 N N . ARG A 1 97 ? 1.974 -14.323 -0.931 1.00 64.38 97 ARG A N 1
ATOM 744 C CA . ARG A 1 97 ? 2.388 -13.010 -0.409 1.00 64.38 97 ARG A CA 1
ATOM 745 C C . ARG A 1 97 ? 1.186 -12.146 -0.043 1.00 64.38 97 ARG A C 1
ATOM 747 O O . ARG A 1 97 ? 1.162 -11.534 1.025 1.00 64.38 97 ARG A O 1
ATOM 754 N N . MET A 1 98 ? 0.166 -12.107 -0.901 1.00 65.38 98 MET A N 1
ATOM 755 C CA . MET A 1 98 ? -1.062 -11.355 -0.618 1.00 65.38 98 MET A CA 1
ATOM 756 C C . MET A 1 98 ? -1.820 -11.969 0.564 1.00 65.38 98 MET A C 1
ATOM 758 O O . MET A 1 98 ? -2.285 -11.251 1.451 1.00 65.38 98 MET A O 1
ATOM 762 N N . VAL A 1 99 ? -1.894 -13.301 0.622 1.00 67.94 99 VAL A N 1
ATOM 763 C CA . VAL A 1 99 ? -2.489 -14.028 1.749 1.00 67.94 99 VAL A CA 1
ATOM 764 C C . VAL A 1 99 ? -1.720 -13.755 3.044 1.00 67.94 99 VAL A C 1
ATOM 766 O O . VAL A 1 99 ? -2.351 -13.514 4.072 1.00 67.94 99 VAL A O 1
ATOM 769 N N . ALA A 1 100 ? -0.386 -13.729 3.016 1.00 67.62 100 ALA A N 1
ATOM 770 C CA . ALA A 1 100 ? 0.431 -13.407 4.181 1.00 67.62 100 ALA A CA 1
ATOM 771 C C . ALA A 1 100 ? 0.155 -11.984 4.690 1.00 67.62 100 ALA A C 1
ATOM 773 O O . ALA A 1 100 ? -0.073 -11.802 5.885 1.00 67.62 100 ALA A O 1
ATOM 774 N N . VAL A 1 101 ? 0.089 -10.993 3.797 1.00 65.38 101 VAL A N 1
ATOM 775 C CA . VAL A 1 101 ? -0.216 -9.597 4.156 1.00 65.38 101 VAL A CA 1
ATOM 776 C C . VAL A 1 101 ? -1.613 -9.470 4.768 1.00 65.38 101 VAL A C 1
ATOM 778 O O . VAL A 1 101 ? -1.777 -8.838 5.810 1.00 65.38 101 VAL A O 1
ATOM 781 N N . LEU A 1 102 ? -2.617 -10.115 4.170 1.00 68.62 102 LEU A N 1
ATOM 782 C CA . LEU A 1 102 ? -3.986 -10.092 4.688 1.00 68.62 102 LEU A CA 1
ATOM 783 C C . LEU A 1 102 ? -4.118 -10.820 6.037 1.00 68.62 102 LEU A C 1
ATOM 785 O O . LEU A 1 102 ? -4.905 -10.386 6.876 1.00 68.62 102 LEU A O 1
ATOM 789 N N . ARG A 1 103 ? -3.346 -11.892 6.270 1.00 67.44 103 ARG A N 1
ATOM 790 C CA . ARG A 1 103 ? -3.342 -12.652 7.536 1.00 67.44 103 ARG A CA 1
ATOM 791 C C . ARG A 1 103 ? -2.684 -11.912 8.701 1.00 67.44 103 ARG A C 1
ATOM 793 O O . ARG A 1 103 ? -3.096 -12.122 9.833 1.00 67.44 103 ARG A O 1
ATOM 800 N N . HIS A 1 104 ? -1.690 -11.060 8.446 1.00 64.69 104 HIS A N 1
ATOM 801 C CA . HIS A 1 104 ? -0.968 -10.318 9.495 1.00 64.69 104 HIS A CA 1
ATOM 802 C C . HIS A 1 104 ? -1.634 -8.991 9.879 1.00 64.69 104 HIS A C 1
ATOM 804 O O . HIS A 1 104 ? -1.067 -8.188 10.620 1.00 64.69 104 HIS A O 1
ATOM 810 N N . ARG A 1 105 ? -2.846 -8.737 9.384 1.00 55.81 105 ARG A N 1
ATOM 811 C CA . ARG A 1 105 ? -3.604 -7.542 9.727 1.00 55.81 105 ARG A CA 1
ATOM 812 C C . ARG A 1 105 ? -4.185 -7.688 11.142 1.00 55.81 105 ARG A C 1
ATOM 814 O O . ARG A 1 105 ? -4.939 -8.631 11.375 1.00 55.81 105 ARG A O 1
ATOM 821 N N . PRO A 1 106 ? -3.873 -6.785 12.089 1.00 47.97 106 PRO A N 1
ATOM 822 C CA . PRO A 1 106 ? -4.443 -6.861 13.428 1.00 47.97 106 PRO A CA 1
ATOM 823 C C . PRO A 1 106 ? -5.939 -6.509 13.382 1.00 47.97 106 PRO A C 1
ATOM 825 O O . PRO A 1 106 ? -6.318 -5.406 12.984 1.00 47.97 106 PRO A O 1
ATOM 828 N N . GLU A 1 107 ? -6.771 -7.481 13.757 1.00 53.00 107 GLU A N 1
ATOM 829 C CA . GLU A 1 107 ? -8.226 -7.371 13.943 1.00 53.00 107 GLU A CA 1
ATOM 830 C C . GLU A 1 107 ? -8.559 -6.285 14.993 1.00 53.00 107 GLU A C 1
ATOM 832 O O . GLU A 1 107 ? -7.838 -6.129 15.981 1.00 53.00 107 GLU A O 1
ATOM 837 N N . PRO A 1 108 ? -9.632 -5.504 14.773 1.00 51.81 108 PRO A N 1
ATOM 838 C CA . PRO A 1 108 ? -10.966 -6.048 14.999 1.00 51.81 108 PRO A CA 1
ATOM 839 C C . PRO A 1 108 ? -11.870 -5.800 13.790 1.00 51.81 108 PRO A C 1
ATOM 841 O O . PRO A 1 108 ? -12.390 -4.697 13.619 1.00 51.81 108 PRO A O 1
ATOM 844 N N . MET A 1 109 ? -12.082 -6.811 12.943 1.00 51.09 109 MET A N 1
ATOM 845 C CA . MET A 1 109 ? -13.093 -6.734 11.890 1.00 51.09 109 MET A CA 1
ATOM 846 C C . MET A 1 109 ? -14.034 -7.945 11.987 1.00 51.09 109 MET A C 1
ATOM 848 O O . MET A 1 109 ? -13.590 -9.088 11.943 1.00 51.09 109 MET A O 1
ATOM 852 N N . PRO A 1 110 ? -15.359 -7.748 12.088 1.00 47.97 110 PRO A N 1
ATOM 853 C CA . PRO A 1 110 ? -16.298 -8.862 12.086 1.00 47.97 110 PRO A CA 1
ATOM 854 C C . PRO A 1 110 ? -16.215 -9.610 10.751 1.00 47.97 110 PRO A C 1
ATOM 856 O O . PRO A 1 110 ? -16.268 -8.989 9.686 1.00 47.97 110 PRO A O 1
ATOM 859 N N . ARG A 1 111 ? -16.124 -10.947 10.797 1.00 50.75 111 ARG A N 1
ATOM 860 C CA . ARG A 1 111 ? -16.175 -11.817 9.608 1.00 50.75 111 ARG A CA 1
ATOM 861 C C . ARG A 1 111 ? -17.372 -11.426 8.736 1.00 50.75 111 ARG A C 1
ATOM 863 O O . ARG A 1 111 ? -18.522 -11.607 9.135 1.00 50.75 111 ARG A O 1
ATOM 870 N N . MET A 1 112 ? -17.104 -10.924 7.533 1.00 42.69 112 MET A N 1
ATOM 871 C CA . MET A 1 112 ? -18.137 -10.634 6.543 1.00 42.69 112 MET A CA 1
ATOM 872 C C . MET A 1 112 ? -18.803 -11.957 6.148 1.00 42.69 112 MET A C 1
ATOM 874 O O . MET A 1 112 ? -18.173 -12.816 5.527 1.00 42.69 112 MET A O 1
ATOM 878 N N . ARG A 1 113 ? -20.068 -12.159 6.542 1.00 45.12 113 ARG A N 1
ATOM 879 C CA . ARG A 1 113 ? -20.873 -13.255 5.998 1.00 45.12 113 ARG A CA 1
ATOM 880 C C . ARG A 1 113 ? -21.068 -12.968 4.516 1.00 45.12 113 ARG A C 1
ATOM 882 O O . ARG A 1 113 ? -21.701 -11.982 4.152 1.00 45.12 113 ARG A O 1
ATOM 889 N N . LEU A 1 114 ? -20.514 -13.827 3.669 1.00 45.59 114 LEU A N 1
ATOM 890 C CA . LEU A 1 114 ? -20.904 -13.896 2.270 1.00 45.59 114 LEU A CA 1
ATOM 891 C C . LEU A 1 114 ? -22.372 -14.323 2.249 1.00 45.59 114 LEU A C 1
ATOM 893 O O . LEU A 1 114 ? -22.691 -15.505 2.373 1.00 45.59 114 LEU A O 1
ATOM 897 N N . SER A 1 115 ? -23.278 -13.354 2.162 1.00 43.28 115 SER A N 1
ATOM 898 C CA . SER A 1 115 ? -24.670 -13.624 1.842 1.00 43.28 115 SER A CA 1
ATOM 899 C C . SER A 1 115 ? -24.683 -14.249 0.452 1.00 43.28 115 SER A C 1
ATOM 901 O O . SER A 1 115 ? -24.435 -13.565 -0.541 1.00 43.28 115 SER A O 1
ATOM 903 N N . ARG A 1 116 ? -24.919 -15.566 0.383 1.00 41.09 116 ARG A N 1
ATOM 904 C CA . ARG A 1 116 ? -25.281 -16.251 -0.860 1.00 41.09 116 ARG A CA 1
ATOM 905 C C . ARG A 1 116 ? -26.451 -15.485 -1.464 1.00 41.09 116 ARG A C 1
ATOM 907 O O . ARG A 1 116 ? -27.563 -15.550 -0.946 1.00 41.09 116 ARG A O 1
ATOM 914 N N . ARG A 1 117 ? -26.209 -14.770 -2.558 1.00 42.47 117 ARG A N 1
ATOM 91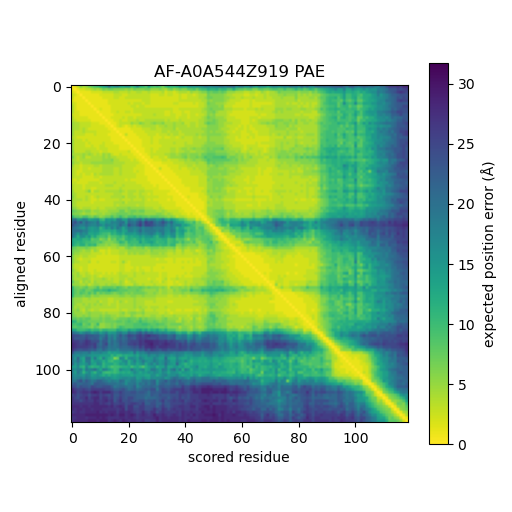5 C CA . ARG A 1 117 ? -27.281 -14.429 -3.483 1.00 42.47 117 ARG A CA 1
ATOM 916 C C . ARG A 1 117 ? -27.557 -15.712 -4.258 1.00 42.47 117 ARG A C 1
ATOM 918 O O . ARG A 1 117 ? -26.785 -16.076 -5.139 1.00 42.47 117 ARG A O 1
ATOM 925 N N . ALA A 1 118 ? -28.573 -16.447 -3.814 1.00 42.94 118 ALA A N 1
ATOM 926 C CA . ALA A 1 118 ? -29.214 -17.443 -4.653 1.00 42.94 118 ALA A CA 1
ATOM 927 C C . ALA A 1 118 ? -29.783 -16.700 -5.871 1.00 42.94 118 ALA A C 1
ATOM 929 O O . ALA A 1 118 ? -30.478 -15.694 -5.703 1.00 42.94 118 ALA A O 1
ATOM 930 N N . ILE A 1 119 ? -29.391 -17.148 -7.060 1.00 55.66 119 ILE A N 1
ATOM 931 C CA . ILE A 1 119 ? -30.146 -16.958 -8.298 1.00 55.66 119 ILE A CA 1
ATOM 932 C C . ILE A 1 119 ? -30.902 -18.264 -8.499 1.00 55.66 119 ILE A C 1
ATOM 934 O O . ILE A 1 119 ? -30.260 -19.319 -8.277 1.00 55.66 119 ILE A O 1
#

Solvent-accessible surface area (backbone atoms only — not comparable to full-atom values): 7042 Å² total; per-residue (Å²): 135,56,65,50,58,56,47,49,53,25,28,76,68,46,30,34,66,63,34,46,57,49,62,68,71,48,54,73,65,45,28,47,52,34,44,66,48,51,62,56,50,55,51,48,44,77,72,76,63,68,91,44,81,62,58,46,52,52,28,27,61,15,51,46,45,50,40,59,59,25,42,86,48,70,68,55,30,52,54,54,59,64,30,72,74,50,54,59,81,85,66,89,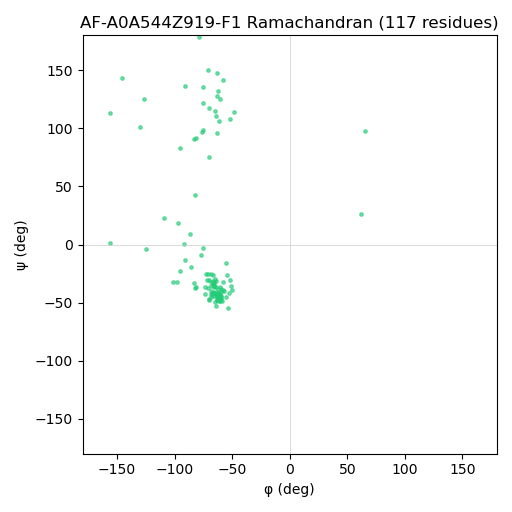80,46,73,64,59,56,51,51,49,60,67,67,55,85,75,92,70,81,83,79,76,80,75,78,78,81,127

Sequence (119 aa):
MSPWAEVLGRIQARDADGTARLVTQLDAAGRRQIATELPGYLQQLRRGRWESPRDLTAEAPALRVAGAACLTGAAQVASWLSHRDLQVWRSLDDPDRMVAVLRHRPEPMPRMRLSRRAI

Foldseek 3Di:
DQLQVLLVVCLQVLNQPSLLVSLLPDDLVSLQVLQVCLVVVVVVCVPPPPPDLVSLLSSLSSSLLSQLRRHDDPVSNVCSCPDPSSPNPPDPPDPVSSVVSNVSHDDDDPPDPPPPPDD

pLDDT: mean 73.47, std 14.61, range [41.09, 89.0]